Protein AF-A0A7J6STF4-F1 (afdb_monomer_lite)

Secondary structure (DSSP, 8-state):
-HHHHHHHHHHHHHTT-EEEEEEEE-TTTTSS-EEEEEEEEPPSSS-TTS-EEEEEE-SSGGGHHHHHHHHHHHHHHHHHHHHTT------SEEEEEE-S-HHHHHTT-SS-TT---GGG----HHHHHIIIIIS-TTTTSHHHHHHHHS-SS--S-HHHHHHHGGG--

Radius of gyration: 21.61 Å; chains: 1; bounding box: 40×43×63 Å

Foldseek 3Di:
DVVLVVLLVVLLVLLVWDKDWDFPDPCVPPVDGQIWIKTKDQAPDDDSPLEEDEQAAPLQQLRRSVSSVVSSVVSNVSSVCVVVVNPHPRSHMYMYIRHPASQCVVVVGRAHPVRDNSVPPPDDPVRVCCVPPPDDPCPVVVVVCCCVLPPPDDDDDPPVVVVNVVVPD

InterPro domains:
  IPR021259 Protein of unknown function DUF2817 [PF10994] (1-155)

Structure (mmCIF, N/CA/C/O backbone):
data_AF-A0A7J6STF4-F1
#
_entry.id   AF-A0A7J6STF4-F1
#
loop_
_atom_site.group_PDB
_atom_site.id
_atom_site.type_symbol
_atom_site.label_atom_id
_atom_site.label_alt_id
_atom_site.label_comp_id
_atom_site.label_asym_id
_atom_site.label_entity_id
_atom_site.label_seq_id
_atom_site.pdbx_PDB_ins_code
_atom_site.Cartn_x
_atom_site.Cartn_y
_atom_site.Cartn_z
_atom_site.occupancy
_atom_site.B_iso_or_equiv
_atom_site.auth_seq_id
_atom_site.auth_comp_id
_atom_site.auth_asym_id
_atom_site.auth_atom_id
_atom_site.pdbx_PDB_model_num
ATOM 1 N N . TYR A 1 1 ? -2.069 -10.473 -4.749 1.00 93.19 1 TYR A N 1
ATOM 2 C CA . TYR A 1 1 ? -2.597 -9.122 -4.473 1.00 93.19 1 TYR A CA 1
ATOM 3 C C . TYR A 1 1 ? -4.022 -9.159 -3.919 1.00 93.19 1 TYR A C 1
ATOM 5 O O . TYR A 1 1 ? -4.215 -8.727 -2.791 1.00 93.19 1 TYR A O 1
ATOM 13 N N . TYR A 1 2 ? -4.999 -9.714 -4.651 1.00 95.19 2 TYR A N 1
ATOM 14 C CA . TYR A 1 2 ? -6.430 -9.677 -4.293 1.00 95.19 2 TYR A CA 1
ATOM 15 C C . TYR A 1 2 ? -6.757 -10.132 -2.870 1.00 95.19 2 TYR A C 1
ATOM 17 O O . TYR A 1 2 ? -7.442 -9.425 -2.138 1.00 95.19 2 TYR A O 1
ATOM 25 N N . GLU A 1 3 ? -6.222 -11.277 -2.446 1.00 96.94 3 GLU A N 1
ATOM 26 C CA . GLU A 1 3 ? -6.437 -11.785 -1.089 1.00 96.94 3 GLU A CA 1
ATOM 27 C C . GLU A 1 3 ? -5.832 -10.860 -0.021 1.00 96.94 3 GLU A C 1
ATOM 29 O O . GLU A 1 3 ? -6.478 -10.562 0.983 1.00 96.94 3 GLU A O 1
ATOM 34 N N . ALA A 1 4 ? -4.611 -10.368 -0.249 1.00 97.81 4 ALA A N 1
ATOM 35 C CA . ALA A 1 4 ? -3.938 -9.431 0.648 1.00 97.81 4 ALA A CA 1
ATOM 36 C C . ALA A 1 4 ? -4.740 -8.124 0.784 1.00 97.81 4 ALA A C 1
ATOM 38 O O . ALA A 1 4 ? -5.017 -7.678 1.896 1.00 97.81 4 ALA A O 1
ATOM 39 N N . ARG A 1 5 ? -5.222 -7.579 -0.343 1.00 97.62 5 ARG A N 1
ATOM 40 C CA . ARG A 1 5 ? -6.113 -6.411 -0.382 1.00 97.62 5 ARG A CA 1
ATOM 41 C C . ARG A 1 5 ? -7.408 -6.658 0.386 1.00 97.62 5 ARG A C 1
ATOM 43 O O . ARG A 1 5 ? -7.794 -5.836 1.212 1.00 97.62 5 ARG A O 1
ATOM 50 N N . ALA A 1 6 ? -8.074 -7.783 0.135 1.00 97.88 6 ALA A N 1
ATOM 51 C CA . ALA A 1 6 ? -9.324 -8.126 0.804 1.00 97.88 6 ALA A CA 1
ATOM 52 C C . ALA A 1 6 ? -9.136 -8.240 2.326 1.00 97.88 6 ALA A C 1
ATOM 54 O O . ALA A 1 6 ? -9.932 -7.689 3.086 1.00 97.88 6 ALA A O 1
ATOM 55 N N . LYS A 1 7 ? -8.053 -8.890 2.780 1.00 98.50 7 LYS A N 1
ATOM 56 C CA . LYS A 1 7 ? -7.708 -8.995 4.206 1.00 98.50 7 LYS A CA 1
ATOM 57 C C . LYS A 1 7 ? -7.437 -7.629 4.831 1.00 98.50 7 LYS A C 1
ATOM 59 O O . LYS A 1 7 ? -8.011 -7.340 5.878 1.00 98.50 7 LYS A O 1
ATOM 64 N N . PHE A 1 8 ? -6.627 -6.793 4.180 1.00 98.75 8 PHE A N 1
ATOM 65 C CA . PHE A 1 8 ? -6.330 -5.439 4.645 1.00 98.75 8 PHE A CA 1
ATOM 66 C C . PHE A 1 8 ? -7.607 -4.605 4.803 1.00 98.75 8 PHE A C 1
ATOM 68 O O . PHE A 1 8 ? -7.869 -4.082 5.885 1.00 98.75 8 PHE A O 1
ATOM 75 N N . ARG A 1 9 ? -8.445 -4.537 3.757 1.00 98.56 9 ARG A N 1
ATOM 76 C CA . ARG A 1 9 ? -9.698 -3.764 3.773 1.00 98.56 9 ARG A CA 1
ATOM 77 C C . ARG A 1 9 ? -10.658 -4.263 4.847 1.00 98.56 9 ARG A C 1
ATOM 79 O O . ARG A 1 9 ? -11.228 -3.457 5.576 1.00 98.56 9 ARG A O 1
ATOM 86 N N . ARG A 1 10 ? -10.814 -5.583 4.976 1.00 98.69 10 ARG A N 1
ATOM 87 C CA . ARG A 1 10 ? -11.670 -6.179 6.005 1.00 98.69 10 ARG A CA 1
ATOM 88 C C . ARG A 1 10 ? -11.197 -5.793 7.409 1.00 98.69 10 ARG A C 1
ATOM 90 O O . ARG A 1 10 ? -11.985 -5.254 8.175 1.00 98.69 10 ARG A O 1
ATOM 97 N N . LEU A 1 11 ? -9.917 -6.001 7.721 1.00 98.69 11 LEU A N 1
ATOM 98 C CA . LEU A 1 11 ? -9.365 -5.707 9.048 1.00 98.69 11 LEU A CA 1
ATOM 99 C C . LEU A 1 11 ? -9.383 -4.212 9.373 1.00 98.69 11 LEU A C 1
ATOM 101 O O . LEU A 1 11 ? -9.692 -3.843 10.500 1.00 98.69 11 LEU A O 1
ATOM 105 N N . ALA A 1 12 ? -9.103 -3.346 8.399 1.00 98.56 12 ALA A N 1
ATOM 106 C CA . ALA A 1 12 ? -9.216 -1.902 8.578 1.00 98.56 12 ALA A CA 1
ATOM 107 C C . ALA A 1 12 ? -10.660 -1.475 8.885 1.00 98.56 12 ALA A C 1
ATOM 109 O O . ALA A 1 12 ? -10.883 -0.690 9.806 1.00 98.56 12 ALA A O 1
ATOM 110 N N . SER A 1 13 ? -11.639 -2.030 8.162 1.00 98.31 13 SER A N 1
ATOM 111 C CA . SER A 1 13 ? -13.059 -1.771 8.410 1.00 98.31 13 SER A CA 1
ATOM 112 C C . SER A 1 13 ? -13.501 -2.275 9.787 1.00 98.31 13 SER A C 1
ATOM 114 O O . SER A 1 13 ? -14.165 -1.544 10.515 1.00 98.31 13 SER A O 1
ATOM 116 N N . GLU A 1 14 ? -13.125 -3.499 10.165 1.00 98.00 14 GLU A N 1
ATOM 117 C CA . GLU A 1 14 ? -13.435 -4.082 11.480 1.00 98.00 14 GLU A CA 1
ATOM 118 C C . GLU A 1 14 ? -12.772 -3.297 12.624 1.00 98.00 14 GLU A C 1
ATOM 120 O O . GLU A 1 14 ? -13.363 -3.108 13.683 1.00 98.00 14 GLU A O 1
ATOM 125 N N . ALA A 1 15 ? -11.564 -2.773 12.403 1.00 97.31 15 ALA A N 1
ATOM 126 C CA . ALA A 1 15 ? -10.868 -1.898 13.343 1.00 97.31 15 ALA A CA 1
ATOM 127 C C . ALA A 1 15 ? -11.462 -0.474 13.423 1.00 97.31 15 ALA A C 1
ATOM 129 O O . ALA A 1 15 ? -11.018 0.338 14.246 1.00 97.31 15 ALA A O 1
ATOM 130 N N . GLY A 1 16 ? -12.464 -0.155 12.596 1.00 96.88 16 GLY A N 1
ATOM 131 C CA . GLY A 1 16 ? -13.127 1.147 12.553 1.00 96.88 16 GLY A CA 1
ATOM 132 C C . GLY A 1 16 ? -12.253 2.263 11.976 1.00 96.88 16 GLY A C 1
ATOM 133 O O . GLY A 1 16 ? -12.381 3.410 12.403 1.00 96.88 16 GLY A O 1
ATOM 134 N N . LEU A 1 17 ? -11.327 1.938 11.067 1.00 97.94 17 LEU A N 1
ATOM 135 C CA . LEU A 1 17 ? -10.525 2.929 10.348 1.00 97.94 17 LEU A CA 1
ATOM 136 C C . LEU A 1 17 ? -11.292 3.475 9.136 1.00 97.94 17 LEU A C 1
ATOM 138 O O . LEU A 1 17 ? -12.049 2.764 8.478 1.00 97.94 17 LEU A O 1
ATOM 142 N N . GLU A 1 18 ? -11.044 4.742 8.808 1.00 98.00 18 GLU A N 1
ATOM 143 C CA . GLU A 1 18 ? -11.508 5.354 7.561 1.00 98.00 18 GLU A CA 1
ATOM 144 C C . GLU A 1 18 ? -10.748 4.722 6.386 1.00 98.00 18 GLU A C 1
ATOM 146 O O . GLU A 1 18 ? -9.519 4.751 6.368 1.00 98.00 18 GLU A O 1
ATOM 151 N N . LEU A 1 19 ? -11.466 4.164 5.407 1.00 98.31 19 LEU A N 1
ATOM 152 C CA . LEU A 1 19 ? -10.882 3.565 4.206 1.00 98.31 19 LEU A CA 1
ATOM 153 C C . LEU A 1 19 ? -11.076 4.459 2.978 1.00 98.31 19 LEU A C 1
ATOM 155 O O . LEU A 1 19 ? -12.179 4.932 2.702 1.00 98.31 19 LEU A O 1
ATOM 159 N N . ARG A 1 20 ? -10.001 4.642 2.211 1.00 97.81 20 ARG A N 1
ATOM 160 C CA . ARG A 1 20 ? -9.977 5.292 0.894 1.00 97.81 20 ARG A CA 1
ATOM 161 C C . ARG A 1 20 ? -9.294 4.361 -0.103 1.00 97.81 20 ARG A C 1
ATOM 163 O O . ARG A 1 20 ? -8.364 3.662 0.277 1.00 97.81 20 ARG A O 1
ATOM 170 N N . SER A 1 21 ? -9.717 4.369 -1.359 1.00 96.06 21 SER A N 1
ATOM 171 C CA . SER A 1 21 ? -9.101 3.566 -2.420 1.00 96.06 21 SER A CA 1
ATOM 172 C C . SER A 1 21 ? -8.826 4.467 -3.615 1.00 96.06 21 SER A C 1
ATOM 174 O O . SER A 1 21 ? -9.696 5.245 -4.004 1.00 96.06 21 SER A O 1
ATOM 176 N N . PHE A 1 22 ? -7.626 4.365 -4.176 1.00 94.31 22 PHE A N 1
ATOM 177 C CA . PHE A 1 22 ? -7.182 5.138 -5.332 1.00 94.31 22 PHE A CA 1
ATOM 178 C C . PHE A 1 22 ? -6.760 4.171 -6.433 1.00 94.31 22 PHE A C 1
ATOM 180 O O . PHE A 1 22 ? -5.929 3.300 -6.182 1.00 94.31 22 PHE A O 1
ATOM 187 N N . GLU A 1 23 ? -7.333 4.295 -7.627 1.00 91.75 23 GLU A N 1
ATOM 188 C CA . GLU A 1 23 ? -6.891 3.532 -8.798 1.00 91.75 23 GLU A CA 1
ATOM 189 C C . GLU A 1 23 ? -5.477 3.988 -9.192 1.00 91.75 23 GLU A C 1
ATOM 191 O O . GLU A 1 23 ? -5.216 5.186 -9.293 1.00 91.75 23 GLU A O 1
ATOM 196 N N . VAL A 1 24 ? -4.553 3.036 -9.342 1.00 87.38 24 VAL A N 1
ATOM 197 C CA . VAL A 1 24 ? -3.137 3.301 -9.666 1.00 87.38 24 VAL A CA 1
ATOM 198 C C . VAL A 1 24 ? -2.860 3.066 -11.145 1.00 87.38 24 VAL A C 1
ATOM 200 O O . VAL A 1 24 ? -2.105 3.814 -11.754 1.00 87.38 24 VAL A O 1
ATOM 203 N N . VAL A 1 25 ? -3.490 2.047 -11.728 1.00 77.19 25 VAL A N 1
ATOM 204 C CA . VAL A 1 25 ? -3.374 1.729 -13.151 1.00 77.19 25 VAL A CA 1
ATOM 205 C C . VAL A 1 25 ? -4.783 1.696 -13.724 1.00 77.19 25 VAL A C 1
ATOM 207 O O . VAL A 1 25 ? -5.607 0.954 -13.184 1.00 77.19 25 VAL A O 1
ATOM 210 N N . PRO A 1 26 ? -5.074 2.462 -14.792 1.00 68.44 26 PRO A N 1
ATOM 211 C CA . PRO A 1 26 ? -6.380 2.430 -15.425 1.00 68.44 26 PRO A CA 1
ATOM 212 C C . PRO A 1 26 ? -6.751 1.007 -15.839 1.00 68.44 26 PRO A C 1
ATOM 214 O O . PRO A 1 26 ? -6.033 0.344 -16.596 1.00 68.44 26 PRO A O 1
ATOM 217 N N . SER A 1 27 ? -7.921 0.570 -15.387 1.00 62.47 27 SER A N 1
ATOM 218 C CA . SER A 1 27 ? -8.486 -0.764 -15.628 1.00 62.47 27 SER A CA 1
ATOM 219 C C . SER A 1 27 ? -8.547 -1.145 -17.121 1.00 62.47 27 SER A C 1
ATOM 221 O O . SER A 1 27 ? -8.573 -2.325 -17.476 1.00 62.47 27 SER A O 1
ATOM 223 N N . SER A 1 28 ? -8.534 -0.153 -18.021 1.00 57.97 28 SER A N 1
ATOM 224 C CA . SER A 1 28 ? -8.605 -0.322 -19.477 1.00 57.97 28 SER A CA 1
ATOM 225 C C . SER A 1 28 ? -7.423 -1.074 -20.098 1.00 57.97 28 SER A C 1
ATOM 227 O O . SER A 1 28 ? -7.575 -1.595 -21.199 1.00 57.97 28 SER A O 1
ATOM 229 N N . GLY A 1 29 ? -6.258 -1.120 -19.437 1.00 60.94 29 GLY A N 1
ATOM 230 C CA . GLY A 1 29 ? -5.055 -1.772 -19.977 1.00 60.94 29 GLY A CA 1
ATOM 231 C C . GLY A 1 29 ? -4.889 -3.245 -19.589 1.00 60.94 29 GLY A C 1
ATOM 232 O O . GLY A 1 29 ? -4.329 -4.020 -20.360 1.00 60.94 29 GLY A O 1
ATOM 233 N N . TYR A 1 30 ? -5.388 -3.640 -18.413 1.00 64.06 30 TYR A N 1
ATOM 234 C CA . TYR A 1 30 ? -5.063 -4.936 -17.796 1.00 64.06 30 TYR A CA 1
ATOM 235 C C . TYR A 1 30 ? -6.288 -5.750 -17.354 1.00 64.06 30 TYR A C 1
ATOM 237 O O . TYR A 1 30 ? -6.128 -6.885 -16.915 1.00 64.06 30 TYR A O 1
ATOM 245 N N . GLY A 1 31 ? -7.506 -5.207 -17.480 1.00 59.22 31 GLY A N 1
ATOM 246 C CA . GLY A 1 31 ? -8.761 -5.902 -17.160 1.00 59.22 31 GLY A CA 1
ATOM 247 C C . GLY A 1 31 ? -9.083 -6.015 -15.665 1.00 59.22 31 GLY A C 1
ATOM 248 O O . GLY A 1 31 ? -10.200 -6.392 -15.317 1.00 59.22 31 GLY A O 1
ATOM 249 N N . ASP A 1 32 ? -8.143 -5.637 -14.799 1.00 70.88 32 ASP A N 1
ATOM 250 C CA . ASP A 1 32 ? -8.243 -5.711 -13.347 1.00 70.88 32 ASP A CA 1
ATOM 251 C C . ASP A 1 32 ? -8.140 -4.315 -12.706 1.00 70.88 32 ASP A C 1
ATOM 253 O O . ASP A 1 32 ? -7.338 -3.480 -13.124 1.00 70.88 32 ASP A O 1
ATOM 257 N N . GLU A 1 33 ? -8.919 -4.078 -11.646 1.00 83.25 33 GLU A N 1
ATOM 258 C CA . GLU A 1 33 ? -8.862 -2.841 -10.857 1.00 83.25 33 GLU A CA 1
ATOM 259 C C . GLU A 1 33 ? -7.676 -2.900 -9.872 1.00 83.25 33 GLU A C 1
ATOM 261 O O . GLU A 1 33 ? -7.723 -3.584 -8.840 1.00 83.25 33 GLU A O 1
ATOM 266 N N . TYR A 1 34 ? -6.596 -2.175 -10.177 1.00 91.44 34 TYR A N 1
ATOM 267 C CA . TYR A 1 34 ? -5.429 -2.059 -9.301 1.00 91.44 34 TYR A CA 1
ATOM 268 C C . TYR A 1 34 ? -5.524 -0.800 -8.448 1.00 91.44 34 TYR A C 1
ATOM 270 O O . TYR A 1 34 ? -5.329 0.315 -8.930 1.00 91.44 34 TYR A O 1
ATOM 278 N N . THR A 1 35 ? -5.781 -0.977 -7.152 1.00 94.75 35 THR A N 1
ATOM 279 C CA . THR A 1 35 ? -5.909 0.136 -6.208 1.00 94.75 35 THR A CA 1
ATOM 280 C C . THR A 1 35 ? -4.826 0.162 -5.141 1.00 94.75 35 THR A C 1
ATOM 282 O O . THR A 1 35 ? -4.391 -0.873 -4.624 1.00 94.75 35 THR A O 1
ATOM 285 N N . MET A 1 36 ? -4.483 1.382 -4.746 1.00 97.00 36 MET A N 1
ATOM 286 C CA . MET A 1 36 ? -3.838 1.712 -3.489 1.00 97.00 36 MET A CA 1
ATOM 287 C C . MET A 1 36 ? -4.929 2.021 -2.458 1.00 97.00 36 MET A C 1
ATOM 289 O O . MET A 1 36 ? -5.646 3.015 -2.566 1.00 97.00 36 MET A O 1
ATOM 293 N N . ASP A 1 37 ? -5.085 1.149 -1.470 1.00 97.94 37 ASP A N 1
ATOM 294 C CA . ASP A 1 37 ? -6.036 1.291 -0.373 1.00 97.94 37 ASP A CA 1
ATOM 295 C C . ASP A 1 37 ? -5.353 1.931 0.844 1.00 97.94 37 ASP A C 1
ATOM 297 O O . ASP A 1 37 ? -4.293 1.499 1.292 1.00 97.94 37 ASP A O 1
ATOM 301 N N . VAL A 1 38 ? -5.968 2.970 1.399 1.00 98.62 38 VAL A N 1
ATOM 302 C CA . VAL A 1 38 ? -5.455 3.758 2.518 1.00 98.62 38 VAL A CA 1
ATOM 303 C C . VAL A 1 38 ? -6.411 3.640 3.699 1.00 98.62 38 VAL A C 1
ATOM 305 O O . VAL A 1 38 ? -7.579 4.006 3.586 1.00 98.62 38 VAL A O 1
ATOM 308 N N . ALA A 1 39 ? -5.917 3.144 4.834 1.00 98.69 39 ALA A N 1
ATOM 309 C CA . ALA A 1 39 ? -6.659 3.058 6.089 1.00 98.69 39 ALA A CA 1
ATOM 310 C C . ALA A 1 39 ? -6.148 4.103 7.087 1.00 98.69 39 ALA A C 1
ATOM 312 O O . ALA A 1 39 ? -4.947 4.178 7.348 1.00 98.69 39 ALA A O 1
ATOM 313 N N . ILE A 1 40 ? -7.050 4.896 7.664 1.00 98.31 40 ILE A N 1
ATOM 314 C CA . ILE A 1 40 ? -6.714 6.039 8.515 1.00 98.31 40 ILE A CA 1
ATOM 315 C C . ILE A 1 40 ? -7.357 5.867 9.893 1.00 98.31 40 ILE A C 1
ATOM 317 O O . ILE A 1 40 ? -8.582 5.828 10.023 1.00 98.31 40 ILE A O 1
ATOM 321 N N . LEU A 1 41 ? -6.527 5.816 10.936 1.00 96.19 41 LEU A N 1
ATOM 322 C CA . LEU A 1 41 ? -6.952 5.955 12.328 1.00 96.19 41 LEU A CA 1
ATOM 323 C C . LEU A 1 41 ? -6.682 7.389 12.779 1.00 96.19 41 LEU A C 1
ATOM 325 O O . LEU A 1 41 ? -5.532 7.826 12.823 1.00 96.19 41 LEU A O 1
ATOM 329 N N . ARG A 1 42 ? -7.738 8.125 13.126 1.00 93.81 42 ARG A N 1
ATOM 330 C CA . ARG A 1 42 ? -7.607 9.462 13.719 1.00 93.81 42 ARG A CA 1
ATOM 331 C C . ARG A 1 42 ? -7.157 9.359 15.183 1.00 93.81 42 ARG A C 1
ATOM 333 O O . ARG A 1 42 ? -7.446 8.342 15.817 1.00 93.81 42 ARG A O 1
ATOM 340 N N . PRO A 1 43 ? -6.485 10.394 15.724 1.00 91.88 43 PRO A N 1
ATOM 341 C CA . PRO A 1 43 ? -6.140 10.435 17.138 1.00 91.88 43 PRO A CA 1
ATOM 342 C C . PRO A 1 43 ? -7.379 10.220 18.014 1.00 91.88 43 PRO A C 1
ATOM 344 O O . PRO A 1 43 ? -8.446 10.762 17.718 1.00 91.88 43 PRO A O 1
ATOM 347 N N . THR A 1 44 ? -7.239 9.442 19.086 1.00 86.56 44 THR A N 1
ATOM 348 C CA . THR A 1 44 ? -8.281 9.290 20.117 1.00 86.56 44 THR A CA 1
ATOM 349 C C . THR A 1 44 ? -8.138 10.337 21.217 1.00 86.56 44 THR A C 1
ATOM 351 O O . THR A 1 44 ? -9.092 10.603 21.940 1.00 86.56 44 THR A O 1
ATOM 354 N N . GLU A 1 45 ? -6.947 10.923 21.348 1.00 84.19 45 GLU A N 1
ATOM 355 C CA . GLU A 1 45 ? -6.593 11.923 22.351 1.00 84.19 45 GLU A CA 1
ATOM 356 C C . GLU A 1 45 ? -5.669 12.985 21.742 1.00 84.19 45 GLU A C 1
ATOM 358 O O . GLU A 1 45 ? -4.975 12.739 20.753 1.00 84.19 45 GLU A O 1
ATOM 363 N N . GLY A 1 46 ? -5.633 14.169 22.356 1.00 77.81 46 GLY A N 1
ATOM 364 C CA . GLY A 1 46 ? -4.813 15.289 21.893 1.00 77.81 46 GLY A CA 1
ATOM 365 C C . GLY A 1 46 ? -5.416 16.060 20.707 1.00 77.81 46 GLY A C 1
ATOM 366 O O . GLY A 1 46 ? -6.483 15.714 20.195 1.00 77.81 46 GLY A O 1
ATOM 367 N N . PRO A 1 47 ? -4.772 17.162 20.284 1.00 75.12 47 PRO A N 1
ATOM 368 C CA . PRO A 1 47 ? -5.285 17.992 19.203 1.00 75.12 47 PRO A CA 1
ATOM 369 C C . PRO A 1 47 ? -5.252 17.245 17.864 1.00 75.12 47 PRO A C 1
ATOM 371 O O . PRO A 1 47 ? -4.351 16.453 17.582 1.00 75.12 47 PRO A O 1
ATOM 374 N N . SER A 1 48 ? -6.195 17.556 16.977 1.00 68.81 48 SER A N 1
ATOM 375 C CA . SER A 1 48 ? -6.257 16.975 15.627 1.00 68.81 48 SER A CA 1
ATOM 376 C C . SER A 1 48 ? -5.014 17.272 14.769 1.00 68.81 48 SER A C 1
ATOM 378 O O . SER A 1 48 ? -4.780 16.591 13.774 1.00 68.81 48 SER A O 1
ATOM 380 N N . SER A 1 49 ? -4.182 18.239 15.172 1.00 72.81 49 SER A N 1
ATOM 381 C CA . SER A 1 49 ? -2.938 18.656 14.513 1.00 72.81 49 SER A CA 1
ATOM 382 C C . SER A 1 49 ? -1.673 17.921 14.986 1.00 72.81 49 SER A C 1
ATOM 384 O O . SER A 1 49 ? -0.569 18.349 14.663 1.00 72.81 49 SER A O 1
ATOM 386 N N . SER A 1 50 ? -1.785 16.825 15.741 1.00 78.50 50 SER A N 1
ATOM 387 C CA . SER A 1 50 ? -0.645 16.153 16.406 1.00 78.50 50 SER A CA 1
ATOM 388 C C . SER A 1 50 ? 0.352 15.417 15.477 1.00 78.50 50 SER A C 1
ATOM 390 O O . SER A 1 50 ? 1.274 14.724 15.933 1.00 78.50 50 SER A O 1
ATOM 392 N N . GLY A 1 51 ? 0.202 15.577 14.161 1.00 89.00 51 GLY A N 1
ATOM 393 C CA . GLY A 1 51 ? 1.004 14.923 13.128 1.00 89.00 51 GLY A CA 1
ATOM 394 C C . GLY A 1 51 ? 0.498 13.527 12.758 1.00 89.00 51 GLY A C 1
ATOM 395 O O . GLY A 1 51 ? -0.505 13.033 13.285 1.00 89.00 51 GLY A O 1
ATOM 396 N N . SER A 1 52 ? 1.202 12.891 11.822 1.00 94.19 52 SER A N 1
ATOM 397 C CA . SER A 1 52 ? 0.852 11.570 11.300 1.00 94.19 52 SER A CA 1
ATOM 398 C C . SER A 1 52 ? 2.037 10.608 11.321 1.00 94.19 52 SER A C 1
ATOM 400 O O . SER A 1 52 ? 3.195 11.022 11.305 1.00 94.19 52 SER A O 1
ATOM 402 N N . VAL A 1 53 ? 1.725 9.316 11.387 1.00 96.12 53 VAL A N 1
ATOM 40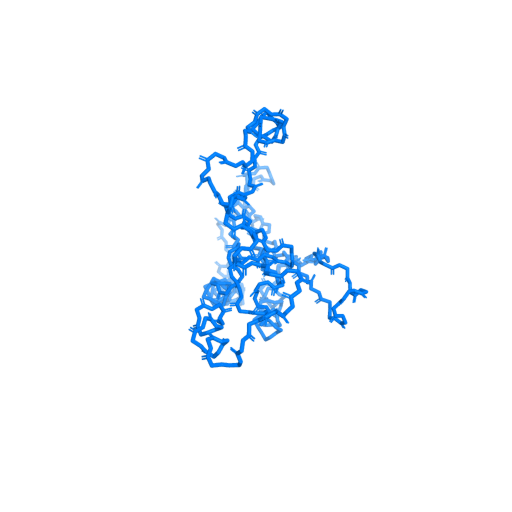3 C CA . VAL A 1 53 ? 2.648 8.213 11.119 1.00 96.12 53 VAL A CA 1
ATOM 404 C C . VAL A 1 53 ? 2.113 7.483 9.899 1.00 96.12 53 VAL A C 1
ATOM 406 O O . VAL A 1 53 ? 0.977 7.008 9.918 1.00 96.12 53 VAL A O 1
ATOM 409 N N . VAL A 1 54 ? 2.922 7.402 8.846 1.00 97.69 54 VAL A N 1
ATOM 410 C CA . VAL A 1 54 ? 2.562 6.721 7.600 1.00 97.69 54 VAL A CA 1
ATOM 411 C C . VAL A 1 54 ? 3.317 5.398 7.519 1.00 97.69 54 VAL A C 1
ATOM 413 O O . VAL A 1 54 ? 4.541 5.372 7.611 1.00 97.69 54 VAL A O 1
ATOM 416 N N . HIS A 1 55 ? 2.585 4.300 7.350 1.00 97.94 55 HIS A N 1
ATOM 417 C CA . HIS A 1 55 ? 3.116 2.953 7.172 1.00 97.94 55 HIS A CA 1
ATOM 418 C C . HIS A 1 55 ? 2.698 2.416 5.801 1.00 97.94 55 HIS A C 1
ATOM 420 O O . HIS A 1 55 ? 1.554 1.993 5.596 1.00 97.94 55 HIS A O 1
ATOM 426 N N . THR A 1 56 ? 3.628 2.427 4.855 1.00 97.62 56 THR A N 1
ATOM 427 C CA . THR A 1 56 ? 3.405 1.954 3.487 1.00 97.62 56 THR A CA 1
ATOM 428 C C . THR A 1 56 ? 3.854 0.503 3.320 1.00 97.62 56 THR A C 1
ATOM 430 O O . THR A 1 56 ? 4.739 0.024 4.027 1.00 97.62 56 THR A O 1
ATOM 433 N N . SER A 1 57 ? 3.241 -0.213 2.378 1.00 97.50 57 SER A N 1
ATOM 434 C CA . SER A 1 57 ? 3.682 -1.543 1.957 1.00 97.50 57 SER A CA 1
ATOM 435 C C . SER A 1 57 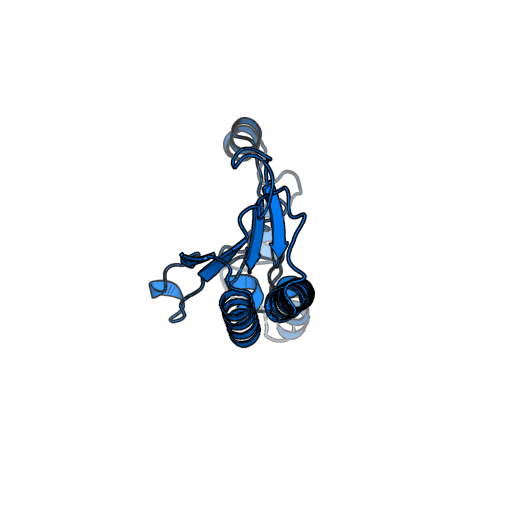? 3.737 -1.652 0.435 1.00 97.50 57 SER A C 1
ATOM 437 O O . SER A 1 57 ? 3.032 -0.945 -0.287 1.00 97.50 57 SER A O 1
ATOM 439 N N . GLY A 1 58 ? 4.604 -2.543 -0.052 1.00 96.62 58 GLY A N 1
ATOM 440 C CA . GLY A 1 58 ? 4.662 -2.917 -1.463 1.00 96.62 58 GLY A CA 1
ATOM 441 C C . GLY A 1 58 ? 5.135 -1.812 -2.400 1.00 96.62 58 GLY A C 1
ATOM 442 O O . GLY A 1 58 ? 4.575 -1.688 -3.477 1.00 96.62 58 GLY A O 1
ATOM 443 N N . VAL A 1 59 ? 6.137 -1.011 -2.016 1.00 97.06 59 VAL A N 1
ATOM 444 C CA . VAL A 1 59 ? 6.850 -0.138 -2.976 1.00 97.06 59 VAL A CA 1
ATOM 445 C C . VAL A 1 59 ? 7.536 -1.004 -4.033 1.00 97.06 59 VAL A C 1
ATOM 447 O O . VAL A 1 59 ? 7.345 -0.808 -5.230 1.00 97.06 59 VAL A O 1
ATOM 450 N N . HIS A 1 60 ? 8.258 -2.031 -3.583 1.00 97.38 60 HIS A N 1
ATOM 451 C CA . HIS A 1 60 ? 8.562 -3.183 -4.414 1.00 97.38 60 HIS A CA 1
ATOM 452 C C . HIS A 1 60 ? 7.365 -4.129 -4.367 1.00 97.38 60 HIS A C 1
ATOM 454 O O . HIS A 1 60 ? 7.038 -4.666 -3.305 1.00 97.38 60 HIS A O 1
ATOM 460 N N . GLY A 1 61 ? 6.697 -4.326 -5.501 1.00 96.25 61 GLY A N 1
ATOM 461 C CA . GLY A 1 61 ? 5.412 -5.020 -5.531 1.00 96.25 61 GLY A CA 1
ATOM 462 C C . GLY A 1 61 ? 5.457 -6.410 -4.891 1.00 96.25 61 GLY A C 1
ATOM 463 O O . GLY A 1 61 ? 4.703 -6.685 -3.964 1.00 96.25 61 GLY A O 1
ATOM 464 N N . VAL A 1 62 ? 6.398 -7.267 -5.288 1.00 96.81 62 VAL A N 1
ATOM 465 C CA . VAL A 1 62 ? 6.534 -8.638 -4.755 1.00 96.81 62 VAL A CA 1
ATOM 466 C C . VAL A 1 62 ? 6.766 -8.697 -3.236 1.00 96.81 62 VAL A C 1
ATOM 468 O O . VAL A 1 62 ? 6.336 -9.637 -2.575 1.00 96.81 62 VAL A O 1
ATOM 471 N N . GLU A 1 63 ? 7.377 -7.674 -2.642 1.00 97.75 63 GLU A N 1
ATOM 472 C CA . GLU A 1 63 ? 7.614 -7.596 -1.192 1.00 97.75 63 GLU A CA 1
ATOM 473 C C . GLU A 1 63 ? 6.361 -7.119 -0.431 1.00 97.75 63 GLU A C 1
ATOM 475 O O . GLU A 1 63 ? 6.264 -7.252 0.794 1.00 97.75 63 GLU A O 1
ATOM 480 N N . GLY A 1 64 ? 5.355 -6.613 -1.153 1.00 97.25 64 GLY A N 1
ATOM 481 C CA . GLY A 1 64 ? 4.092 -6.131 -0.604 1.00 97.25 64 GLY A CA 1
ATOM 482 C C . GLY A 1 64 ? 3.311 -7.187 0.172 1.00 97.25 64 GLY A C 1
ATOM 483 O O . GLY A 1 64 ? 2.578 -6.832 1.087 1.00 97.25 64 GLY A O 1
ATOM 484 N N . TYR A 1 65 ? 3.497 -8.480 -0.110 1.00 98.12 65 TYR A N 1
ATOM 485 C CA . TYR A 1 65 ? 2.853 -9.555 0.655 1.00 98.12 65 TYR A CA 1
ATOM 486 C C . TYR A 1 65 ? 3.324 -9.597 2.113 1.00 98.12 65 TYR A C 1
ATOM 488 O O . TYR A 1 65 ? 2.502 -9.699 3.024 1.00 98.12 65 TYR A O 1
ATOM 496 N N . ALA A 1 66 ? 4.634 -9.469 2.339 1.00 98.19 66 ALA A N 1
ATOM 497 C CA . ALA A 1 66 ? 5.202 -9.448 3.683 1.00 98.19 66 ALA A CA 1
ATOM 498 C C . ALA A 1 66 ? 4.766 -8.184 4.442 1.00 98.19 66 ALA A C 1
ATOM 500 O O . ALA A 1 66 ? 4.282 -8.272 5.572 1.00 98.19 66 ALA A O 1
ATOM 501 N N . GLY A 1 67 ? 4.847 -7.019 3.787 1.00 98.00 67 GLY A N 1
ATOM 502 C CA . GLY A 1 67 ? 4.376 -5.751 4.355 1.00 98.00 67 GLY A CA 1
ATOM 503 C C . GLY A 1 67 ? 2.876 -5.760 4.671 1.00 98.00 67 GLY A C 1
ATOM 504 O O . GLY A 1 67 ? 2.466 -5.330 5.747 1.00 98.00 67 GLY A O 1
ATOM 505 N N . SER A 1 68 ? 2.056 -6.326 3.782 1.00 98.38 68 SER A N 1
ATOM 506 C CA . SER A 1 68 ? 0.615 -6.507 3.991 1.00 98.38 68 SER A CA 1
ATOM 507 C C . SER A 1 68 ? 0.315 -7.392 5.200 1.00 98.38 68 SER A C 1
ATOM 509 O O . SER A 1 68 ? -0.562 -7.065 5.998 1.00 98.38 68 SER A O 1
ATOM 511 N N . GLY A 1 69 ? 1.076 -8.475 5.396 1.00 98.50 69 GLY A N 1
ATOM 512 C CA . GLY A 1 69 ? 0.958 -9.327 6.581 1.00 98.50 69 GLY A CA 1
ATOM 513 C C . GLY A 1 69 ? 1.190 -8.557 7.885 1.00 98.50 69 GLY A C 1
ATOM 514 O O . GLY A 1 69 ? 0.401 -8.682 8.823 1.00 98.50 69 GLY A O 1
ATOM 515 N N . ILE A 1 70 ? 2.218 -7.704 7.922 1.00 98.69 70 ILE A N 1
ATOM 516 C CA . ILE A 1 70 ? 2.518 -6.837 9.073 1.00 98.69 70 ILE A CA 1
ATOM 517 C C . ILE A 1 70 ? 1.388 -5.826 9.306 1.00 98.69 70 ILE A C 1
ATOM 519 O O . ILE A 1 70 ? 0.910 -5.687 10.433 1.00 98.69 70 ILE A O 1
ATOM 523 N N . GLN A 1 71 ? 0.916 -5.158 8.249 1.00 98.62 71 GLN A N 1
ATOM 524 C CA . GLN A 1 71 ? -0.213 -4.228 8.338 1.00 98.62 71 GLN A CA 1
ATOM 525 C C . GLN A 1 71 ? -1.469 -4.924 8.875 1.00 98.62 71 GLN A C 1
ATOM 527 O O . GLN A 1 71 ? -2.097 -4.421 9.802 1.00 98.62 71 GLN A O 1
ATOM 532 N N . CYS A 1 72 ? -1.807 -6.107 8.355 1.00 98.69 72 CYS A N 1
ATOM 533 C CA . CYS A 1 72 ? -2.943 -6.899 8.823 1.00 98.69 72 CYS A CA 1
ATOM 534 C C . CYS A 1 72 ? -2.816 -7.258 10.308 1.00 98.69 72 CYS A C 1
ATOM 536 O O . CYS A 1 72 ? -3.787 -7.131 11.050 1.00 98.69 72 CYS A O 1
ATOM 538 N N . TYR A 1 73 ? -1.626 -7.661 10.762 1.00 98.69 73 TYR A N 1
ATOM 539 C CA . TYR A 1 73 ? -1.389 -7.937 12.177 1.00 98.69 73 TYR A CA 1
ATOM 540 C C . TYR A 1 73 ? -1.660 -6.702 13.048 1.00 98.69 73 TYR A C 1
ATOM 542 O O . TYR A 1 73 ? -2.398 -6.794 14.026 1.00 98.69 73 TYR A O 1
ATOM 550 N N . ILE A 1 74 ? -1.123 -5.537 12.672 1.00 98.38 74 ILE A N 1
ATOM 551 C CA . ILE A 1 74 ? -1.329 -4.285 13.415 1.00 98.38 74 ILE A CA 1
ATOM 552 C C . ILE A 1 74 ? -2.813 -3.891 13.430 1.00 98.38 74 ILE A C 1
ATOM 554 O O . ILE A 1 74 ? -3.340 -3.535 14.483 1.00 98.38 74 ILE A O 1
ATOM 558 N N . LEU A 1 75 ? -3.507 -3.992 12.293 1.00 98.62 75 LEU A N 1
ATOM 559 C CA . LEU A 1 75 ? -4.940 -3.700 12.204 1.00 98.62 75 LEU A CA 1
ATOM 560 C C . LEU A 1 75 ? -5.772 -4.631 13.097 1.00 98.62 75 LEU A C 1
ATOM 562 O O . LEU A 1 75 ? -6.679 -4.158 13.777 1.00 98.62 75 LEU A O 1
ATOM 566 N N . ASP A 1 76 ? -5.438 -5.924 13.170 1.00 98.56 76 ASP A N 1
ATOM 567 C CA . ASP A 1 76 ? -6.104 -6.854 14.090 1.00 98.56 76 ASP A CA 1
ATOM 568 C C . ASP A 1 76 ? -5.842 -6.498 15.563 1.00 98.56 76 ASP A C 1
ATOM 570 O O . ASP A 1 76 ? -6.754 -6.578 16.385 1.00 98.56 76 ASP A O 1
ATOM 574 N N . GLN A 1 77 ? -4.634 -6.037 15.913 1.00 98.00 77 GLN A N 1
ATOM 575 C CA . GLN A 1 77 ? -4.357 -5.539 17.268 1.00 98.00 77 GLN A CA 1
ATOM 576 C C . GLN A 1 77 ? -5.205 -4.305 17.605 1.00 98.00 77 GLN A C 1
ATOM 578 O O . GLN A 1 77 ? -5.754 -4.221 18.704 1.00 98.00 77 GLN A O 1
ATOM 583 N N . ILE A 1 78 ? -5.360 -3.372 16.659 1.00 97.38 78 ILE A N 1
ATOM 584 C CA . ILE A 1 78 ? -6.217 -2.190 16.830 1.00 97.38 78 ILE A CA 1
ATOM 585 C C . ILE A 1 78 ? -7.684 -2.607 16.995 1.00 97.38 78 ILE A C 1
ATOM 587 O O . ILE A 1 78 ? -8.354 -2.111 17.901 1.00 97.38 78 ILE A O 1
ATOM 591 N N . ARG A 1 79 ? -8.172 -3.541 16.166 1.00 97.81 79 ARG A N 1
ATOM 592 C CA . ARG A 1 79 ? -9.529 -4.106 16.259 1.00 97.81 79 ARG A CA 1
ATOM 593 C C . ARG A 1 79 ? -9.797 -4.671 17.654 1.00 97.81 79 ARG A C 1
ATOM 595 O O . ARG A 1 79 ? -10.746 -4.243 18.304 1.00 97.81 79 ARG A O 1
ATOM 602 N N . ARG A 1 80 ? -8.928 -5.561 18.145 1.00 97.94 80 ARG A N 1
ATOM 603 C CA . ARG A 1 80 ? -9.054 -6.169 19.483 1.00 97.94 80 ARG A CA 1
ATOM 604 C C . ARG A 1 80 ? -9.018 -5.123 20.594 1.00 97.94 80 ARG A C 1
ATOM 606 O O . ARG A 1 80 ? -9.875 -5.119 21.469 1.00 97.94 80 ARG A O 1
ATOM 613 N N . ALA A 1 81 ? -8.065 -4.189 20.537 1.00 96.19 81 ALA A N 1
ATOM 614 C CA . ALA A 1 81 ? -7.977 -3.113 21.521 1.00 96.19 81 ALA A CA 1
ATOM 615 C C . ALA A 1 81 ? -9.256 -2.262 21.552 1.00 96.19 81 ALA A C 1
ATOM 617 O O . ALA A 1 81 ? -9.684 -1.850 22.627 1.00 96.19 81 ALA A O 1
ATOM 618 N N . ARG A 1 82 ? -9.890 -2.015 20.400 1.00 95.00 82 ARG A N 1
ATOM 619 C CA . ARG A 1 82 ? -11.164 -1.292 20.324 1.00 95.00 82 ARG A CA 1
ATOM 620 C C . ARG A 1 82 ? -12.316 -2.088 20.934 1.00 95.00 82 ARG A C 1
ATOM 622 O O . ARG A 1 82 ? -13.056 -1.524 21.733 1.00 95.00 82 ARG A O 1
ATOM 629 N N . GLU A 1 83 ? -12.462 -3.362 20.574 1.00 95.56 83 GLU A N 1
ATOM 630 C CA . GLU A 1 83 ? -13.511 -4.253 21.102 1.00 95.56 83 GLU A CA 1
ATOM 631 C C . GLU A 1 83 ? -13.447 -4.378 22.627 1.00 95.56 83 GLU A C 1
ATOM 633 O O . GLU A 1 83 ? -14.473 -4.405 23.300 1.00 95.56 83 GLU A O 1
ATOM 638 N N . GLU A 1 84 ? -12.235 -4.387 23.177 1.00 96.88 84 GLU A N 1
ATOM 639 C CA . GLU A 1 84 ? -11.990 -4.463 24.616 1.00 96.88 84 GLU A CA 1
ATOM 640 C C . GLU A 1 84 ? -12.061 -3.094 25.324 1.00 96.88 84 GLU A C 1
ATOM 642 O O . GLU A 1 84 ? -11.808 -3.010 26.524 1.00 96.88 84 GLU A O 1
ATOM 647 N N . GLY A 1 85 ? -12.362 -2.003 24.607 1.00 93.81 85 GLY A N 1
ATOM 648 C CA . GLY A 1 85 ? -12.412 -0.650 25.176 1.00 93.81 85 GLY A CA 1
ATOM 649 C C . GLY A 1 85 ? -11.046 -0.094 25.610 1.00 93.81 85 GLY A C 1
ATOM 650 O O . GLY A 1 85 ? -10.982 0.845 26.397 1.00 93.81 85 GLY A O 1
ATOM 651 N N . ARG A 1 86 ? -9.947 -0.669 25.108 1.00 92.81 86 ARG A N 1
ATOM 652 C CA . ARG A 1 86 ? -8.552 -0.317 25.436 1.00 92.81 86 ARG A CA 1
ATOM 653 C C . ARG A 1 86 ? -7.867 0.560 24.387 1.00 92.81 86 ARG A C 1
ATOM 655 O O . ARG A 1 86 ? -6.688 0.876 24.538 1.00 92.81 86 ARG A O 1
ATOM 662 N N . LEU A 1 87 ? -8.558 0.929 23.308 1.00 90.56 87 LEU A N 1
ATOM 663 C CA . LEU A 1 87 ? -8.012 1.815 22.280 1.00 90.56 87 LEU A CA 1
ATOM 664 C C . LEU A 1 87 ? -8.055 3.277 22.759 1.00 90.56 87 LEU A C 1
ATOM 666 O O . LEU A 1 87 ? -8.982 4.018 22.441 1.00 90.56 87 LEU A O 1
ATOM 670 N N . ALA A 1 88 ? -7.045 3.661 23.535 1.00 85.69 88 ALA A N 1
ATOM 671 C CA . ALA A 1 88 ? -6.849 4.997 24.097 1.00 85.69 88 ALA A CA 1
ATOM 672 C C . ALA A 1 88 ? -5.383 5.443 23.933 1.00 85.69 88 ALA A C 1
ATOM 674 O O . ALA A 1 88 ? -4.531 4.655 23.516 1.00 85.69 88 ALA A O 1
ATOM 675 N N . GLY A 1 89 ? -5.080 6.709 24.227 1.00 84.50 89 GLY A N 1
ATOM 676 C CA . GLY A 1 89 ? -3.714 7.246 24.164 1.00 84.50 89 GLY A CA 1
ATOM 677 C C . GLY A 1 89 ? -3.109 7.382 22.759 1.00 84.50 89 GLY A C 1
ATOM 678 O O . GLY A 1 89 ? -1.913 7.649 22.629 1.00 84.50 89 GLY A O 1
ATOM 679 N N . ILE A 1 90 ? -3.892 7.214 21.686 1.00 88.38 90 ILE A N 1
ATOM 680 C CA . ILE A 1 90 ? -3.405 7.414 20.316 1.00 88.38 90 ILE A CA 1
ATOM 681 C C . ILE A 1 90 ? -3.388 8.912 20.015 1.00 88.38 90 ILE A C 1
ATOM 683 O O . ILE A 1 90 ? -4.392 9.494 19.610 1.00 88.38 90 ILE A O 1
ATOM 687 N N . GLY A 1 91 ? -2.223 9.527 20.207 1.00 90.44 91 GLY A N 1
ATOM 688 C CA . GLY A 1 91 ? -2.015 10.961 20.002 1.00 90.44 91 GLY A CA 1
ATOM 689 C C . GLY A 1 91 ? -1.660 11.375 18.573 1.00 90.44 91 GLY A C 1
ATOM 690 O O . GLY A 1 91 ? -1.362 12.538 18.357 1.00 90.44 91 GLY A O 1
ATOM 691 N N . LYS A 1 92 ? -1.611 10.469 17.589 1.00 92.81 92 LYS A N 1
ATOM 692 C CA . LYS A 1 92 ? -1.238 10.784 16.193 1.00 92.81 92 LYS A CA 1
ATOM 693 C C . LYS A 1 92 ? -2.180 10.105 15.210 1.00 92.81 92 LYS A C 1
ATOM 695 O O . LYS A 1 92 ? -2.740 9.058 15.516 1.00 92.81 92 LYS A O 1
ATOM 700 N N . THR A 1 93 ? -2.316 10.678 14.015 1.00 95.12 93 THR A N 1
ATOM 701 C CA . THR A 1 93 ? -3.025 9.997 12.924 1.00 95.12 93 THR A CA 1
ATOM 702 C C . THR A 1 93 ? -2.160 8.845 12.423 1.00 95.12 93 THR A C 1
ATOM 704 O O . THR A 1 93 ? -1.017 9.077 12.037 1.00 95.12 93 THR A O 1
ATOM 707 N N . LEU A 1 94 ? -2.681 7.621 12.405 1.00 96.44 94 LEU A N 1
ATOM 708 C CA . LEU A 1 94 ? -1.999 6.487 11.780 1.00 96.44 94 LEU A CA 1
ATOM 709 C C . LEU A 1 94 ? -2.572 6.281 10.380 1.00 96.44 94 LEU A C 1
ATOM 711 O O . LEU A 1 94 ? -3.785 6.155 10.226 1.00 96.44 94 LEU A O 1
ATOM 715 N N . VAL A 1 95 ? -1.707 6.254 9.373 1.00 98.25 95 VAL A N 1
ATOM 716 C CA . VAL A 1 95 ? -2.076 6.063 7.968 1.00 98.25 95 VAL A CA 1
ATOM 717 C C . VAL A 1 95 ? -1.386 4.807 7.460 1.00 98.25 95 VAL A C 1
ATOM 719 O O . VAL A 1 95 ? -0.162 4.751 7.408 1.00 98.25 95 VAL A O 1
ATOM 722 N N . PHE A 1 96 ? -2.158 3.803 7.066 1.00 98.75 96 PHE A N 1
ATOM 723 C CA . PHE A 1 96 ? -1.648 2.589 6.438 1.00 98.75 96 PHE A CA 1
ATOM 724 C C . PHE A 1 96 ? -1.944 2.633 4.945 1.00 98.75 96 PHE A C 1
ATOM 726 O O . PHE A 1 96 ? -3.088 2.860 4.568 1.00 98.75 96 PHE A O 1
ATOM 733 N N . VAL A 1 97 ? -0.939 2.393 4.106 1.00 98.56 97 VAL A N 1
ATOM 734 C CA . VAL A 1 97 ? -1.078 2.382 2.641 1.00 98.56 97 VAL A CA 1
ATOM 735 C C . VAL A 1 97 ? -0.789 0.973 2.124 1.00 98.56 97 VAL A C 1
ATOM 737 O O . VAL A 1 97 ? 0.336 0.490 2.259 1.00 98.56 97 VAL A O 1
ATOM 740 N N . HIS A 1 98 ? -1.799 0.314 1.558 1.00 97.94 98 HIS A N 1
ATOM 741 C CA . HIS A 1 98 ? -1.761 -1.038 1.003 1.00 97.94 98 HIS A CA 1
ATOM 742 C C . HIS A 1 98 ? -2.324 -1.048 -0.430 1.00 97.94 98 HIS A C 1
ATOM 744 O O . HIS A 1 98 ? -3.526 -0.969 -0.640 1.00 97.94 98 HIS A O 1
ATOM 750 N N . ALA A 1 99 ? -1.539 -1.230 -1.473 1.00 95.31 99 ALA A N 1
ATOM 751 C CA . ALA A 1 99 ? -0.088 -1.208 -1.508 1.00 95.31 99 ALA A CA 1
ATOM 752 C C . ALA A 1 99 ? 0.339 -0.182 -2.551 1.00 95.31 99 ALA A C 1
ATOM 754 O O . ALA A 1 99 ? -0.446 0.170 -3.429 1.00 95.31 99 ALA A O 1
ATOM 755 N N . VAL A 1 100 ? 1.568 0.311 -2.435 1.00 96.75 100 VAL A N 1
ATOM 756 C CA . VAL A 1 100 ? 2.080 1.378 -3.303 1.00 96.75 100 VAL A CA 1
ATOM 757 C C . VAL A 1 100 ? 2.172 0.915 -4.760 1.00 96.75 100 VAL A C 1
ATOM 759 O O . VAL A 1 100 ? 1.802 1.663 -5.657 1.00 96.75 100 VAL A O 1
ATOM 762 N N . ASN A 1 101 ? 2.601 -0.328 -4.990 1.00 96.31 101 ASN A N 1
ATOM 763 C CA . ASN A 1 101 ? 2.705 -0.955 -6.305 1.00 96.31 101 ASN A CA 1
ATOM 764 C C . ASN A 1 101 ? 1.775 -2.184 -6.407 1.00 96.31 101 ASN A C 1
ATOM 766 O O . ASN A 1 101 ? 2.234 -3.331 -6.289 1.00 96.31 101 ASN A O 1
ATOM 770 N N . PRO A 1 102 ? 0.457 -1.981 -6.599 1.00 95.62 102 PRO A N 1
ATOM 771 C CA . PRO A 1 102 ? -0.490 -3.084 -6.734 1.00 95.62 102 PRO A CA 1
ATOM 772 C C . PRO A 1 102 ? -0.200 -3.942 -7.975 1.00 95.62 102 PRO A C 1
ATOM 774 O O . PRO A 1 102 ? -0.300 -5.167 -7.889 1.00 95.62 102 PRO A O 1
ATOM 777 N N . TYR A 1 103 ? 0.253 -3.335 -9.080 1.00 94.56 103 TYR A N 1
ATOM 778 C CA . TYR A 1 103 ? 0.674 -4.054 -10.286 1.00 94.56 103 TYR A CA 1
ATOM 779 C C . TYR A 1 103 ? 1.789 -5.058 -9.977 1.00 94.56 103 TYR A C 1
ATOM 781 O O . TYR A 1 103 ? 1.654 -6.257 -10.222 1.00 94.56 103 TYR A O 1
ATOM 789 N N . GLY A 1 104 ?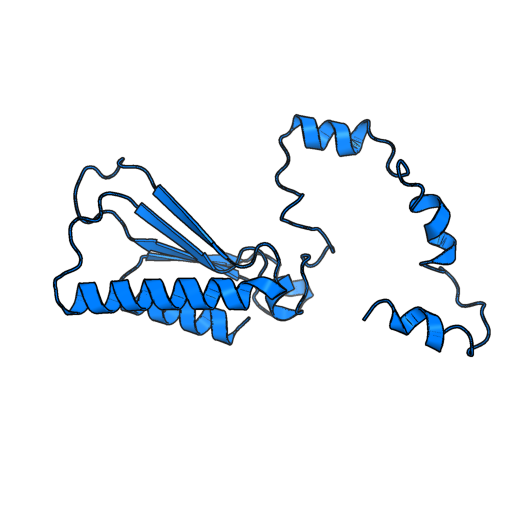 2.878 -4.599 -9.359 1.00 95.25 104 GLY A N 1
ATOM 790 C CA . GLY A 1 104 ? 4.003 -5.462 -9.020 1.00 95.25 104 GLY A CA 1
ATOM 791 C C . GLY A 1 104 ? 3.613 -6.571 -8.036 1.00 95.25 104 GLY A C 1
ATOM 792 O O . GLY A 1 104 ? 4.143 -7.675 -8.125 1.00 95.25 104 GLY A O 1
ATOM 793 N N . MET A 1 105 ? 2.646 -6.342 -7.136 1.00 96.25 105 MET A N 1
ATOM 794 C CA . MET A 1 105 ? 2.093 -7.423 -6.310 1.00 96.25 105 MET A CA 1
ATOM 795 C C . MET A 1 105 ? 1.376 -8.480 -7.156 1.00 96.25 105 MET A C 1
ATOM 797 O O . MET A 1 105 ? 1.590 -9.671 -6.929 1.00 96.25 105 MET A O 1
ATOM 801 N N . VAL A 1 106 ? 0.503 -8.075 -8.085 1.00 94.44 106 VAL A N 1
ATOM 802 C CA . VAL A 1 106 ? -0.250 -8.994 -8.965 1.00 94.44 106 VAL A CA 1
ATOM 803 C C . VAL A 1 106 ? 0.702 -9.835 -9.810 1.00 94.44 106 VAL A C 1
ATOM 805 O O . VAL A 1 106 ? 0.534 -11.049 -9.891 1.00 94.44 106 VAL A O 1
ATOM 808 N N . HIS A 1 107 ? 1.731 -9.200 -10.367 1.00 93.38 107 HIS A N 1
ATOM 809 C CA . HIS A 1 107 ? 2.652 -9.811 -11.328 1.00 93.38 107 HIS A CA 1
ATOM 810 C C . HIS A 1 107 ? 3.949 -10.344 -10.702 1.00 93.38 107 HIS A C 1
ATOM 812 O O . HIS A 1 107 ? 4.867 -10.717 -11.424 1.00 93.38 107 HIS A O 1
ATOM 818 N N . TYR A 1 108 ? 4.048 -10.379 -9.367 1.00 95.12 108 TYR A N 1
ATOM 819 C CA . TYR A 1 108 ? 5.242 -10.810 -8.622 1.00 95.12 108 TYR A CA 1
ATOM 820 C C . TYR A 1 108 ? 6.532 -10.078 -9.031 1.00 95.12 108 TYR A C 1
ATOM 822 O O . TYR A 1 108 ? 7.618 -10.655 -9.052 1.00 95.12 108 TYR A O 1
ATOM 830 N N . ARG A 1 109 ? 6.428 -8.779 -9.329 1.00 94.38 109 ARG A N 1
ATOM 831 C CA . ARG A 1 109 ? 7.550 -7.937 -9.759 1.00 94.38 109 ARG A CA 1
ATOM 832 C C . ARG A 1 109 ? 7.921 -6.913 -8.699 1.00 94.38 109 ARG A C 1
ATOM 834 O O . ARG A 1 109 ? 7.089 -6.442 -7.925 1.00 94.38 109 ARG A O 1
ATOM 841 N N . ARG A 1 110 ? 9.193 -6.520 -8.707 1.00 96.38 110 ARG A N 1
ATOM 842 C CA . ARG A 1 110 ? 9.674 -5.353 -7.960 1.00 96.38 110 ARG A CA 1
ATOM 843 C C . ARG A 1 110 ? 9.097 -4.050 -8.531 1.00 96.38 110 ARG A C 1
ATOM 845 O O . ARG A 1 110 ? 8.693 -3.178 -7.770 1.00 96.38 110 ARG A O 1
ATOM 852 N N . PHE A 1 111 ? 9.057 -3.952 -9.853 1.00 94.69 111 PHE A N 1
ATOM 853 C CA . PHE A 1 111 ? 8.755 -2.741 -10.619 1.00 94.69 111 PHE A CA 1
ATOM 854 C C . PHE A 1 111 ? 7.254 -2.584 -10.910 1.00 94.69 111 PHE A C 1
ATOM 856 O O . PHE A 1 111 ? 6.483 -3.526 -10.695 1.00 94.69 111 PHE A O 1
ATOM 863 N N . ASN A 1 112 ? 6.827 -1.397 -11.344 1.00 93.12 112 ASN A N 1
ATOM 864 C CA . ASN A 1 112 ? 5.452 -1.151 -11.803 1.00 93.12 112 ASN A CA 1
ATOM 865 C C . ASN A 1 112 ? 5.237 -1.649 -13.254 1.00 93.12 112 ASN A C 1
ATOM 867 O O . ASN A 1 112 ? 6.079 -2.356 -13.817 1.00 93.12 112 ASN A O 1
ATOM 871 N N . GLU A 1 113 ? 4.092 -1.307 -13.841 1.00 91.44 113 GLU A N 1
ATOM 872 C CA . GLU A 1 113 ? 3.682 -1.646 -15.209 1.00 91.44 113 GLU A CA 1
ATOM 873 C C . GLU A 1 113 ? 4.650 -1.143 -16.283 1.00 91.44 113 GLU A C 1
ATOM 875 O O . GLU A 1 113 ? 4.955 -1.882 -17.216 1.00 91.44 113 GLU A O 1
ATOM 880 N N . GLU A 1 114 ? 5.244 0.030 -16.066 1.00 90.69 114 GLU A N 1
ATOM 881 C CA . GLU A 1 114 ? 6.249 0.640 -16.945 1.00 90.69 114 GLU A CA 1
ATOM 882 C C . GLU A 1 114 ? 7.687 0.195 -16.622 1.00 90.69 114 GLU A C 1
ATOM 884 O O . GLU A 1 114 ? 8.662 0.803 -17.059 1.00 90.69 114 GLU A O 1
ATOM 889 N N . ASN A 1 115 ? 7.846 -0.873 -15.831 1.00 91.06 115 ASN A N 1
ATOM 890 C CA . ASN A 1 115 ? 9.143 -1.407 -15.412 1.00 91.06 115 ASN A CA 1
ATOM 891 C C . ASN A 1 115 ? 10.009 -0.399 -14.617 1.00 91.06 115 ASN A C 1
ATOM 893 O O . ASN A 1 115 ? 11.234 -0.516 -14.570 1.00 91.06 115 ASN A O 1
ATOM 897 N N . VAL A 1 116 ? 9.370 0.566 -13.947 1.00 91.50 116 VAL A N 1
ATOM 898 C CA . VAL A 1 116 ? 10.011 1.578 -13.100 1.00 91.50 116 VAL A CA 1
ATOM 899 C C . VAL A 1 116 ? 10.162 1.067 -11.668 1.00 91.50 116 VAL A C 1
ATOM 901 O O . VAL A 1 116 ? 9.237 0.517 -11.062 1.00 91.50 116 VAL A O 1
ATOM 904 N N . ASP A 1 117 ? 11.347 1.278 -11.091 1.00 93.8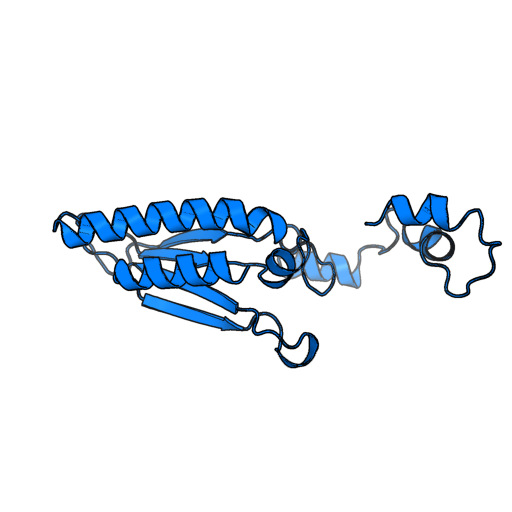1 117 ASP A N 1
ATOM 905 C CA . ASP A 1 117 ? 11.591 1.067 -9.663 1.00 93.81 117 ASP A CA 1
ATOM 906 C C . ASP A 1 117 ? 11.072 2.258 -8.861 1.00 93.81 117 ASP A C 1
ATOM 908 O O . ASP A 1 117 ? 11.737 3.290 -8.756 1.00 93.81 117 ASP A O 1
ATOM 912 N N . LEU A 1 118 ? 9.893 2.108 -8.258 1.00 93.44 118 LEU A N 1
ATOM 913 C CA . LEU A 1 118 ? 9.279 3.179 -7.472 1.00 93.44 118 LEU A CA 1
ATOM 914 C C . LEU A 1 118 ? 10.155 3.621 -6.286 1.00 93.44 118 LEU A C 1
ATOM 916 O O . LEU A 1 118 ? 10.115 4.784 -5.898 1.00 93.44 118 LEU A O 1
ATOM 920 N N . ASN A 1 119 ? 11.015 2.744 -5.750 1.00 93.81 119 ASN A N 1
ATOM 921 C CA . ASN A 1 119 ? 11.938 3.081 -4.658 1.00 93.81 119 ASN A CA 1
ATOM 922 C C . ASN A 1 119 ? 13.192 3.846 -5.134 1.00 93.81 119 ASN A C 1
ATOM 924 O O . ASN A 1 119 ? 14.135 4.059 -4.368 1.00 93.81 119 ASN A O 1
ATOM 928 N N . ARG A 1 120 ? 13.262 4.190 -6.422 1.00 90.69 120 ARG A N 1
ATOM 929 C CA . ARG A 1 120 ? 14.294 5.040 -7.036 1.00 90.69 120 ARG A CA 1
ATOM 930 C C . ARG A 1 120 ? 13.687 6.210 -7.809 1.00 90.69 120 ARG A C 1
ATOM 932 O O . ARG A 1 120 ? 14.411 6.913 -8.501 1.00 90.69 120 ARG A O 1
ATOM 939 N N . ASN A 1 121 ? 12.372 6.401 -7.703 1.00 89.81 121 ASN A N 1
ATOM 940 C CA . ASN A 1 121 ? 11.623 7.382 -8.483 1.00 89.81 121 ASN A CA 1
ATOM 941 C C . ASN A 1 121 ? 11.066 8.540 -7.631 1.00 89.81 121 ASN A C 1
ATOM 943 O O . ASN A 1 121 ? 10.341 9.387 -8.136 1.00 89.81 121 ASN A O 1
ATOM 947 N N . ALA A 1 122 ? 11.419 8.610 -6.344 1.00 89.19 122 ALA A N 1
ATOM 948 C CA . ALA A 1 122 ? 11.131 9.768 -5.499 1.00 89.19 122 ALA A CA 1
ATOM 949 C C . ALA A 1 122 ? 12.196 10.851 -5.731 1.00 89.19 122 ALA A C 1
ATOM 951 O O . ALA A 1 122 ? 13.159 10.939 -4.974 1.00 89.19 122 ALA A O 1
ATOM 952 N N . LEU A 1 123 ? 12.042 11.599 -6.824 1.00 90.94 123 LEU A N 1
ATOM 953 C CA . LEU A 1 123 ? 12.980 12.631 -7.264 1.00 90.94 123 LEU A CA 1
ATOM 954 C C . LEU A 1 123 ? 12.448 14.023 -6.928 1.00 90.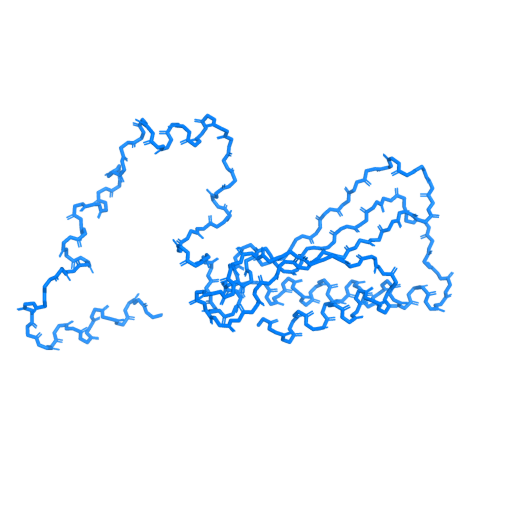94 123 LEU A C 1
ATOM 956 O O . LEU A 1 123 ? 11.273 14.320 -7.157 1.00 90.94 123 LEU A O 1
ATOM 960 N N . GLU A 1 124 ? 13.328 14.897 -6.456 1.00 94.38 124 GLU A N 1
ATOM 961 C CA . GLU A 1 124 ? 13.067 16.330 -6.417 1.00 94.38 124 GLU A CA 1
ATOM 962 C C . GLU A 1 124 ? 13.012 16.903 -7.847 1.00 94.38 124 GLU A C 1
ATOM 964 O O . GLU A 1 124 ? 13.650 16.365 -8.759 1.00 94.38 124 GLU A O 1
ATOM 969 N N . PRO A 1 125 ? 12.312 18.031 -8.081 1.00 93.44 125 PRO A N 1
ATOM 970 C CA . PRO A 1 125 ? 12.154 18.588 -9.426 1.00 93.44 125 PRO A CA 1
ATOM 971 C C . PRO A 1 125 ? 13.475 18.812 -10.175 1.00 93.44 125 PRO A C 1
ATOM 973 O O . PRO A 1 125 ? 13.559 18.541 -11.368 1.00 93.44 125 PRO A O 1
ATOM 976 N N . HIS A 1 126 ? 14.515 19.263 -9.471 1.00 94.25 126 HIS A N 1
ATOM 977 C CA . HIS A 1 126 ? 15.837 19.489 -10.057 1.00 94.25 126 HIS A CA 1
ATOM 978 C C . HIS A 1 126 ? 16.590 18.182 -10.362 1.00 94.25 126 HIS A C 1
ATOM 980 O O . HIS A 1 126 ? 17.336 18.124 -11.334 1.00 94.25 126 HIS A O 1
ATOM 986 N N . GLU A 1 127 ? 16.393 17.124 -9.565 1.00 93.81 127 GLU A N 1
ATOM 987 C CA . GLU A 1 127 ? 16.971 15.804 -9.845 1.00 93.81 127 GLU A CA 1
ATOM 988 C C . GLU A 1 127 ? 16.328 15.203 -11.094 1.00 93.81 127 GLU A C 1
ATOM 990 O O . GLU A 1 127 ? 17.024 14.653 -11.944 1.00 93.81 127 GLU A O 1
ATOM 995 N N . PHE A 1 128 ? 15.007 15.342 -11.230 1.00 91.69 128 PHE A N 1
ATOM 996 C CA . PHE A 1 128 ? 14.292 14.923 -12.430 1.00 91.69 128 PHE A CA 1
ATOM 997 C C . PHE A 1 128 ? 14.773 15.690 -13.668 1.00 91.69 128 PHE A C 1
ATOM 999 O O . PHE A 1 128 ? 15.088 15.067 -14.679 1.00 91.69 128 PHE A O 1
ATOM 1006 N N . ASP A 1 129 ? 14.883 17.018 -13.573 1.00 93.50 129 ASP A N 1
ATOM 1007 C CA . ASP A 1 129 ? 15.354 17.873 -14.667 1.00 93.50 129 ASP A CA 1
ATOM 1008 C C . ASP A 1 129 ? 16.760 17.474 -15.135 1.00 93.50 129 ASP A C 1
ATOM 1010 O O . ASP A 1 129 ? 16.973 17.212 -16.318 1.00 93.50 129 ASP A O 1
ATOM 1014 N N . TYR A 1 130 ? 17.688 17.291 -14.192 1.00 93.31 130 TYR A N 1
ATOM 1015 C CA . TYR A 1 130 ? 19.030 16.794 -14.482 1.00 93.31 130 TYR A CA 1
ATOM 1016 C C . TYR A 1 130 ? 19.006 15.422 -15.175 1.00 93.31 130 TYR A C 1
ATOM 1018 O O . TYR A 1 130 ? 19.686 15.219 -16.181 1.00 93.31 130 TYR A O 1
ATOM 1026 N N . LEU A 1 131 ? 18.219 14.467 -14.666 1.00 89.62 131 LEU A N 1
ATOM 1027 C CA . LEU A 1 131 ? 18.150 13.113 -15.225 1.00 89.62 131 LEU A CA 1
ATOM 1028 C C . LEU A 1 131 ? 17.572 13.071 -16.645 1.00 89.62 131 LEU A C 1
ATOM 1030 O O . LEU A 1 131 ? 17.962 12.194 -17.412 1.00 89.62 131 LEU A O 1
ATOM 1034 N N . VAL A 1 132 ? 16.647 13.974 -16.975 1.00 88.31 132 VAL A N 1
ATOM 1035 C CA . VAL A 1 132 ? 15.973 14.014 -18.280 1.00 88.31 132 VAL A CA 1
ATOM 1036 C C . VAL A 1 132 ? 16.749 14.842 -19.300 1.00 88.31 132 VAL A C 1
ATOM 1038 O O . VAL A 1 132 ? 16.839 14.439 -20.458 1.00 88.31 132 VAL A O 1
ATOM 1041 N N . ASN A 1 133 ? 17.292 15.989 -18.889 1.00 93.06 133 ASN A N 1
ATOM 1042 C CA . ASN A 1 133 ? 17.824 16.986 -19.816 1.00 93.06 133 ASN A CA 1
ATOM 1043 C C . ASN A 1 133 ? 19.355 17.024 -19.879 1.00 93.06 133 ASN A C 1
ATOM 1045 O O . ASN A 1 133 ? 19.902 17.421 -20.907 1.00 93.06 133 ASN A O 1
ATOM 1049 N N . GLU A 1 134 ? 20.055 16.624 -18.816 1.00 93.00 134 GLU A N 1
ATOM 1050 C CA . GLU A 1 134 ? 21.511 16.803 -18.718 1.00 93.00 134 GLU A CA 1
ATOM 1051 C C . GLU A 1 134 ? 22.289 15.489 -18.656 1.00 93.00 134 GLU A C 1
ATOM 1053 O O . GLU A 1 134 ? 23.393 15.387 -19.199 1.00 93.00 134 GLU A O 1
ATOM 1058 N N . ARG A 1 135 ? 21.748 14.472 -17.981 1.00 89.50 135 ARG A N 1
ATOM 1059 C CA . ARG A 1 135 ? 22.433 13.193 -17.810 1.00 89.50 135 ARG A CA 1
ATOM 1060 C C . ARG A 1 135 ? 22.425 12.413 -19.117 1.00 89.50 135 ARG A C 1
ATOM 1062 O O . ARG A 1 135 ? 21.368 12.099 -19.653 1.00 89.50 135 ARG A O 1
ATOM 1069 N N . ASP A 1 136 ? 23.612 12.001 -19.557 1.00 91.62 136 ASP A N 1
ATOM 1070 C CA . ASP A 1 136 ? 23.750 11.047 -20.655 1.00 91.62 136 ASP A CA 1
ATOM 1071 C C . ASP A 1 136 ? 22.974 9.749 -20.326 1.00 91.62 136 ASP A C 1
ATOM 1073 O O . ASP A 1 136 ? 23.333 9.045 -19.367 1.00 91.62 136 ASP A O 1
ATOM 1077 N N . PRO A 1 137 ? 21.921 9.401 -21.093 1.00 85.25 137 PRO A N 1
ATOM 1078 C CA . PRO A 1 137 ? 21.148 8.184 -20.862 1.00 85.25 137 PRO A CA 1
ATOM 1079 C C . PRO A 1 137 ? 21.994 6.914 -21.041 1.00 85.25 137 PRO A C 1
ATOM 1081 O O . PRO A 1 137 ? 21.641 5.866 -20.499 1.00 85.25 137 PRO A O 1
ATOM 1084 N N . ASN A 1 138 ? 23.131 7.000 -21.740 1.00 91.00 138 ASN A N 1
ATOM 1085 C CA . ASN A 1 138 ? 24.069 5.905 -21.946 1.00 91.00 138 ASN A CA 1
ATOM 1086 C C . ASN A 1 138 ? 25.287 5.940 -21.004 1.00 91.00 138 ASN A C 1
ATOM 1088 O O . ASN A 1 138 ? 26.291 5.284 -21.267 1.00 91.00 138 ASN A O 1
ATOM 1092 N N . VAL A 1 139 ? 25.217 6.635 -19.862 1.00 91.00 139 VAL A N 1
ATOM 1093 C CA . VAL A 1 139 ? 26.353 6.739 -18.919 1.00 91.00 139 VAL A CA 1
ATOM 1094 C C . VAL A 1 139 ? 26.947 5.386 -18.480 1.00 91.00 139 VAL A C 1
ATOM 1096 O O . VAL A 1 139 ? 28.117 5.307 -18.116 1.00 91.00 139 VAL A O 1
ATOM 1099 N N . ALA A 1 140 ? 26.149 4.314 -18.499 1.00 88.62 140 ALA A N 1
ATOM 1100 C CA . ALA A 1 140 ? 26.572 2.957 -18.146 1.00 88.62 140 ALA A CA 1
ATOM 1101 C C . ALA A 1 140 ? 26.798 2.033 -19.363 1.00 88.62 140 ALA A C 1
ATOM 1103 O O . ALA A 1 140 ? 27.013 0.838 -19.175 1.00 88.62 140 ALA A O 1
ATOM 1104 N N . GLY A 1 141 ? 26.717 2.549 -20.594 1.00 91.12 141 GLY A N 1
ATOM 1105 C CA . GLY A 1 141 ? 26.902 1.778 -21.830 1.00 91.12 141 GLY A CA 1
ATOM 1106 C C . GLY A 1 141 ? 25.746 0.833 -22.188 1.00 91.12 141 GLY A C 1
ATOM 1107 O O . GLY A 1 141 ? 25.875 0.026 -23.104 1.00 91.12 141 GLY A O 1
ATOM 1108 N N . TYR A 1 142 ? 24.612 0.878 -21.475 1.00 84.19 142 TYR A N 1
ATOM 1109 C CA . TYR A 1 142 ? 23.490 -0.038 -21.730 1.00 84.19 142 TYR A CA 1
ATOM 1110 C C . TYR A 1 142 ? 22.817 0.182 -23.087 1.00 84.19 142 TYR A C 1
ATOM 1112 O O . TYR A 1 142 ? 22.327 -0.783 -23.670 1.00 84.19 142 TYR A O 1
ATOM 1120 N N . VAL A 1 143 ? 22.807 1.412 -23.609 1.00 89.44 143 VAL A N 1
ATOM 1121 C CA . VAL A 1 143 ? 22.239 1.707 -24.934 1.00 89.44 143 VAL A CA 1
ATOM 1122 C C . VAL A 1 143 ? 23.068 1.031 -26.026 1.00 89.44 143 VAL A C 1
ATOM 1124 O O . VAL A 1 143 ? 22.504 0.528 -26.994 1.00 89.44 143 VAL A O 1
ATOM 1127 N N . ASP A 1 144 ? 24.386 0.915 -25.834 1.00 91.94 144 ASP A N 1
ATOM 1128 C CA . ASP A 1 144 ? 25.272 0.213 -26.774 1.00 91.94 144 ASP A CA 1
ATOM 1129 C C . ASP A 1 144 ? 24.994 -1.299 -26.819 1.00 91.94 144 ASP A C 1
ATOM 1131 O O . ASP A 1 144 ? 25.262 -1.960 -27.824 1.00 91.94 144 ASP A O 1
ATOM 1135 N N . LEU A 1 145 ? 24.430 -1.854 -25.740 1.00 88.31 145 LEU A N 1
ATOM 1136 C CA . LEU A 1 145 ? 24.049 -3.263 -25.641 1.00 88.31 145 LEU A CA 1
ATOM 1137 C C . LEU A 1 145 ? 22.625 -3.544 -26.147 1.00 88.31 145 LEU A C 1
ATOM 1139 O O . LEU A 1 145 ? 22.296 -4.713 -26.360 1.00 88.31 145 LEU A O 1
ATOM 1143 N N . ASP A 1 146 ? 21.789 -2.520 -26.362 1.00 86.38 146 ASP A N 1
ATOM 1144 C CA . ASP A 1 146 ? 20.381 -2.681 -26.758 1.00 86.38 146 ASP A CA 1
ATOM 1145 C C . ASP A 1 146 ? 20.195 -3.576 -27.997 1.00 86.38 146 ASP A C 1
ATOM 1147 O O . ASP A 1 146 ? 19.404 -4.515 -27.918 1.00 86.38 146 ASP A O 1
ATOM 1151 N N . PRO A 1 147 ? 20.964 -3.431 -29.099 1.00 86.56 147 PRO A N 1
ATOM 1152 C CA . PRO A 1 147 ? 20.789 -4.291 -30.272 1.00 86.56 147 PRO A CA 1
ATOM 1153 C C . PRO A 1 147 ? 21.098 -5.773 -30.010 1.00 86.56 147 PRO A C 1
ATOM 1155 O O . PRO A 1 147 ? 20.605 -6.638 -30.734 1.00 86.56 147 PRO A O 1
ATOM 1158 N N . ILE A 1 148 ? 21.931 -6.067 -29.003 1.00 85.25 148 ILE A N 1
ATOM 1159 C CA . ILE A 1 148 ? 22.335 -7.428 -28.626 1.00 85.25 148 ILE A CA 1
ATOM 1160 C C . ILE A 1 148 ? 21.306 -8.041 -27.670 1.00 85.25 148 ILE A C 1
ATOM 1162 O O . ILE A 1 148 ? 20.949 -9.210 -27.819 1.00 85.25 148 ILE A O 1
ATOM 1166 N N . LEU A 1 149 ? 20.843 -7.267 -26.685 1.00 81.88 149 LEU A N 1
ATOM 1167 C CA . LEU A 1 149 ? 19.916 -7.732 -25.649 1.00 81.88 149 LEU A CA 1
ATOM 1168 C C . LEU A 1 149 ? 18.455 -7.741 -26.127 1.00 81.88 149 LEU A C 1
ATOM 1170 O O . LEU A 1 149 ? 17.702 -8.634 -25.744 1.00 81.88 149 LEU A O 1
ATOM 1174 N N . ASN A 1 150 ? 18.077 -6.793 -26.992 1.00 80.62 150 ASN A N 1
ATOM 1175 C CA . ASN A 1 150 ? 16.723 -6.578 -27.510 1.00 80.62 150 ASN A CA 1
ATOM 1176 C C . ASN A 1 150 ? 16.707 -6.591 -29.057 1.00 80.62 150 ASN A C 1
ATOM 1178 O O . ASN A 1 150 ? 16.433 -5.568 -29.696 1.00 80.62 150 ASN A O 1
ATOM 1182 N N . PRO A 1 151 ? 17.008 -7.732 -29.706 1.00 80.69 151 PRO A N 1
ATOM 1183 C CA . PRO A 1 151 ? 17.058 -7.808 -31.162 1.00 80.69 151 PRO A CA 1
ATOM 1184 C C . PRO A 1 151 ? 15.693 -7.465 -31.781 1.00 80.69 151 PRO A C 1
ATOM 1186 O O . PRO A 1 151 ? 14.680 -8.093 -31.478 1.00 80.69 151 PRO A O 1
ATOM 1189 N N . ARG A 1 152 ? 15.675 -6.470 -32.680 1.00 78.88 152 ARG A N 1
ATOM 1190 C CA . ARG A 1 152 ? 14.453 -6.000 -33.370 1.00 78.88 152 ARG A CA 1
ATOM 1191 C C . ARG A 1 152 ? 13.952 -6.968 -34.437 1.00 78.88 152 ARG A C 1
ATOM 1193 O O . ARG A 1 152 ? 12.777 -6.945 -34.789 1.00 78.88 152 ARG A O 1
ATOM 1200 N N . GLU A 1 153 ? 14.844 -7.816 -34.936 1.00 77.19 153 GLU A N 1
ATOM 1201 C CA . GLU A 1 153 ? 14.539 -8.869 -35.893 1.00 77.19 153 GLU A CA 1
ATOM 1202 C C . GLU A 1 153 ? 15.185 -10.176 -35.441 1.00 77.19 153 GLU A C 1
ATOM 1204 O O . GLU A 1 153 ? 16.303 -10.213 -34.923 1.00 77.19 153 GLU A O 1
ATOM 1209 N N . MET A 1 154 ? 14.459 -11.271 -35.632 1.00 61.84 154 MET A N 1
ATOM 1210 C CA . MET A 1 154 ? 14.854 -12.588 -35.157 1.00 61.84 154 MET A CA 1
ATOM 1211 C C . MET A 1 154 ? 15.73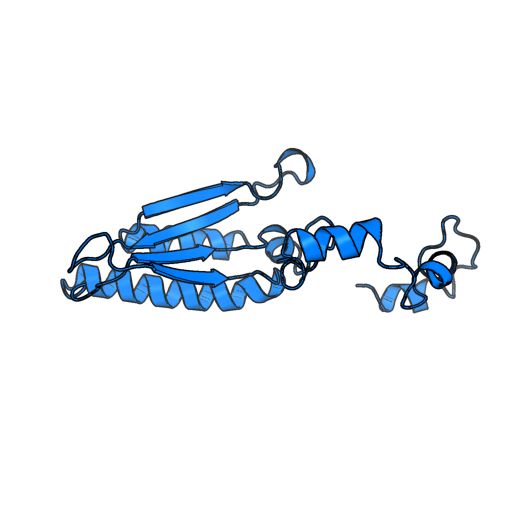4 -13.266 -36.216 1.00 61.84 154 MET A C 1
ATOM 1213 O O . MET A 1 154 ? 15.229 -13.924 -37.121 1.00 61.84 154 MET A O 1
ATOM 1217 N N . THR A 1 155 ? 17.053 -13.079 -36.138 1.00 65.75 155 THR A N 1
ATOM 1218 C CA . THR A 1 155 ? 18.001 -13.596 -37.152 1.00 65.75 155 THR A CA 1
ATOM 1219 C C . THR A 1 155 ? 18.850 -14.787 -36.690 1.00 65.75 155 THR A C 1
ATOM 1221 O O . THR A 1 155 ? 19.607 -15.340 -37.486 1.00 65.75 155 THR A O 1
ATOM 1224 N N . MET A 1 156 ? 18.719 -15.242 -35.436 1.00 59.09 156 MET A N 1
ATOM 1225 C CA . MET A 1 156 ? 19.573 -16.301 -34.873 1.00 59.09 156 MET A CA 1
ATOM 1226 C C . MET A 1 156 ? 18.960 -17.714 -34.990 1.00 59.09 156 MET A C 1
ATOM 1228 O O . MET A 1 156 ? 17.766 -17.882 -34.726 1.00 59.09 156 MET A O 1
ATOM 1232 N N . PRO A 1 157 ? 19.757 -18.764 -35.299 1.00 57.78 157 PRO A N 1
ATOM 1233 C CA . PRO A 1 157 ? 19.299 -20.153 -35.258 1.00 57.78 157 PRO A CA 1
ATOM 1234 C C . PRO A 1 157 ? 18.852 -20.558 -33.844 1.00 57.78 157 PRO A C 1
ATOM 1236 O O . PRO A 1 157 ? 19.487 -20.205 -32.848 1.00 57.78 157 PRO A O 1
ATOM 1239 N N . SER A 1 158 ? 17.786 -21.357 -33.765 1.00 59.94 158 SER A N 1
ATOM 1240 C CA . SER A 1 158 ? 16.996 -21.700 -32.566 1.00 59.94 158 SER A CA 1
ATOM 1241 C C . SER A 1 158 ? 17.748 -22.231 -31.330 1.00 59.94 158 SER A C 1
ATOM 1243 O O . SER A 1 158 ? 17.163 -22.304 -30.252 1.00 59.94 158 SER A O 1
ATOM 1245 N N . LEU A 1 159 ? 19.022 -22.613 -31.445 1.00 55.03 159 LEU A N 1
ATOM 1246 C CA . LEU A 1 159 ? 19.802 -23.234 -30.366 1.00 55.03 159 LEU A CA 1
ATOM 1247 C C . LEU A 1 159 ? 20.314 -22.239 -29.308 1.00 55.03 159 LEU A C 1
ATOM 1249 O O . LEU A 1 159 ? 20.359 -22.590 -28.132 1.00 55.03 159 LEU A O 1
ATOM 1253 N N . LEU A 1 160 ? 20.646 -20.999 -29.685 1.00 55.59 160 LEU A N 1
ATOM 1254 C CA . LEU A 1 160 ? 21.097 -19.959 -28.737 1.00 55.59 160 LEU A CA 1
ATOM 1255 C C . LEU A 1 160 ? 19.934 -19.297 -27.979 1.00 55.59 160 LEU A C 1
ATOM 1257 O O . LEU A 1 160 ? 20.107 -18.812 -26.863 1.00 55.59 160 LEU A O 1
ATOM 1261 N N . TYR A 1 161 ? 18.734 -19.341 -28.555 1.00 57.00 161 TYR A N 1
ATOM 1262 C CA . TYR A 1 161 ? 17.520 -18.739 -28.003 1.00 57.00 161 TYR A CA 1
ATOM 1263 C C . TYR A 1 161 ? 17.124 -19.330 -26.639 1.00 57.00 161 TYR A C 1
ATOM 1265 O O . TYR A 1 161 ? 16.825 -18.595 -25.698 1.00 57.00 161 TYR A O 1
ATOM 1273 N N . ASN A 1 162 ? 17.209 -20.656 -26.494 1.00 52.22 162 ASN A N 1
ATOM 1274 C CA . ASN A 1 162 ? 16.853 -21.332 -25.243 1.00 52.22 162 ASN A CA 1
ATOM 1275 C C . ASN A 1 162 ? 17.828 -21.030 -24.095 1.00 52.22 162 ASN A C 1
ATOM 1277 O O . ASN A 1 162 ? 17.427 -21.087 -22.937 1.00 52.22 162 ASN A O 1
ATOM 1281 N N . ALA A 1 163 ? 19.086 -20.696 -24.396 1.00 53.72 163 ALA A N 1
ATOM 1282 C CA . ALA A 1 163 ? 20.094 -20.404 -23.379 1.00 53.72 163 ALA A CA 1
ATOM 1283 C C . ALA A 1 163 ? 19.987 -18.969 -22.828 1.00 53.72 163 ALA A C 1
ATOM 1285 O O . ALA A 1 163 ? 20.271 -18.749 -21.655 1.00 53.72 163 ALA A O 1
ATOM 1286 N N . VAL A 1 164 ? 19.550 -18.003 -23.646 1.00 54.12 164 VAL A N 1
ATOM 1287 C CA . VAL A 1 164 ? 19.494 -16.579 -23.262 1.00 54.12 164 VAL A CA 1
ATOM 1288 C C . VAL A 1 164 ? 18.177 -16.215 -22.562 1.00 54.12 164 VAL A C 1
ATOM 1290 O O . VAL A 1 164 ? 18.184 -15.437 -21.612 1.00 54.12 164 VAL A O 1
ATOM 1293 N N . ILE A 1 165 ? 17.050 -16.832 -22.934 1.00 51.00 165 ILE A N 1
ATOM 1294 C CA . ILE A 1 165 ? 15.742 -16.551 -22.301 1.00 51.00 165 ILE A CA 1
ATOM 1295 C C . ILE A 1 165 ? 15.653 -17.033 -20.846 1.00 51.00 165 ILE A C 1
ATOM 1297 O O . ILE A 1 165 ? 14.842 -16.526 -20.072 1.00 51.00 165 ILE A O 1
ATOM 1301 N N . LEU A 1 166 ? 16.514 -17.964 -20.436 1.00 44.53 166 LEU A N 1
ATOM 1302 C CA . LEU A 1 166 ? 16.572 -18.447 -19.054 1.00 44.53 166 LEU A CA 1
ATOM 1303 C C . LEU A 1 166 ? 17.064 -17.395 -18.044 1.00 44.53 166 LEU A C 1
ATOM 1305 O O . LEU A 1 166 ? 16.931 -17.625 -16.847 1.00 44.53 166 LEU A O 1
ATOM 1309 N N . LEU A 1 167 ? 17.589 -16.251 -18.496 1.00 42.06 167 LEU A N 1
ATOM 1310 C CA . LEU A 1 167 ? 18.084 -15.183 -17.621 1.00 42.06 167 LEU A CA 1
ATOM 1311 C C . LEU A 1 167 ? 17.059 -14.072 -17.327 1.00 42.06 167 LEU A C 1
ATOM 1313 O O . LEU A 1 167 ? 17.360 -13.191 -16.528 1.00 42.06 167 LEU A O 1
ATOM 1317 N N . VAL A 1 168 ? 15.869 -14.091 -17.948 1.00 41.38 168 VAL A N 1
ATOM 1318 C CA . VAL A 1 168 ? 14.890 -12.977 -17.869 1.00 41.38 168 VAL A CA 1
ATOM 1319 C C . VAL A 1 168 ? 13.477 -13.435 -17.456 1.00 41.38 168 VAL A C 1
ATOM 1321 O O . VAL A 1 168 ? 12.507 -12.705 -17.643 1.00 41.38 168 VAL A O 1
ATOM 1324 N N . LYS A 1 169 ? 13.324 -14.634 -16.881 1.00 32.94 169 LYS A N 1
ATOM 1325 C CA . LYS A 1 169 ? 12.061 -15.044 -16.238 1.00 32.94 169 LYS A CA 1
ATOM 1326 C C . LYS A 1 169 ? 12.072 -14.781 -14.742 1.00 32.94 169 LYS A C 1
ATOM 1328 O O . LYS A 1 169 ? 13.081 -15.141 -14.101 1.00 32.94 169 LYS A O 1
#

Sequence (169 aa):
YYEARAKFRRLASEAGLELRSFEVVPSSGYGDEYTMDVAILRPTEGPSSSGSVVHTSGVHGVEGYAGSGIQCYILDQIRRAREEGRLAGIGKTLVFVHAVNPYGMVHYRRFNEENVDLNRNALEPHEFDYLVNERDPNVAGYVDLDPILNPREMTMPSLLYNAVILLVK

Organism: Perkinsus olseni (NCBI:txid32597)

pLDDT: mean 88.04, std 14.27, range [32.94, 98.75]